Protein AF-A0A928RKL3-F1 (afdb_monomer)

Foldseek 3Di:
DKDFDPWFDDDDQAQQAWKKFKAWAFDADLVAAALSTQWIWASHDDPVQQKIFIWGHHNQRDTDTQAIWGWDGDTRMIDIGDDCVSVPHDPQTKMKMKIWGFQPCVSDLCSQQPGGDIVVGGSDIHIDGGDDD

Secondary structure (DSSP, 8-state):
-EEE-SSPPPP--STTTTEEEEEESSS--TTSTBTTB-EEEEEEEETTTTEEEEEEEPTTS-EEEEEEEEEEEETTEEEEE--GGGGT--TT--EEEEEEES-SSTTSTTHHHHSSEEES-TT--EEE-----

Radius of gyration: 14.07 Å; Cα contacts (8 Å, |Δi|>4): 294; chains: 1; bounding box: 36×36×34 Å

Sequence (133 aa):
MMIKCTEDIVTADDSAWMNIFIGLGEEPSMNKGWESYEYVINRSRDAVSGSAKIERLNSDFSGHECGSAKYIVSGSVMQIEFPKSSISLETNASFYFKVADGVLQPEEIMSYYESGMSMPIGRLSYLYQTYTG

Mean predicted aligned error: 3.47 Å

Solvent-accessible surface area (backbone atoms only — not comparable to full-atom values): 7257 Å² total; per-residue (Å²): 93,79,47,76,53,96,54,65,64,79,87,70,96,54,54,36,42,68,22,36,39,33,23,74,40,90,65,83,44,87,90,29,28,28,95,20,23,36,30,37,32,31,53,46,70,41,84,87,80,29,36,25,36,26,24,42,31,38,69,81,57,48,64,45,83,63,41,62,28,43,46,51,77,57,61,30,32,38,40,43,48,63,62,52,70,56,73,72,46,55,97,71,54,29,30,28,36,30,40,34,28,56,34,81,47,78,79,43,72,68,29,38,71,76,34,59,48,39,48,48,57,46,95,48,62,47,77,48,77,53,82,83,130

pLDDT: mean 93.63, std 6.34, range [53.03, 98.5]

Structure (mmCIF, N/CA/C/O backbone):
data_AF-A0A928RKL3-F1
#
_entry.id   AF-A0A928RKL3-F1
#
loop_
_atom_site.group_PDB
_atom_site.id
_atom_site.type_symbol
_atom_site.label_atom_id
_atom_site.label_alt_id
_atom_site.label_comp_id
_atom_site.label_asym_id
_atom_site.label_entity_id
_atom_site.label_seq_id
_atom_site.pdbx_PDB_ins_code
_atom_site.Cartn_x
_atom_site.Cartn_y
_atom_site.Cartn_z
_atom_site.occupancy
_atom_site.B_iso_or_equiv
_atom_site.auth_seq_id
_atom_site.auth_comp_id
_atom_site.auth_asym_id
_atom_site.auth_atom_id
_atom_site.pdbx_PDB_model_num
ATOM 1 N N . MET A 1 1 ? -9.765 -3.593 4.865 1.00 92.06 1 MET A N 1
ATOM 2 C CA . MET A 1 1 ? -10.130 -3.401 3.445 1.00 92.06 1 MET A CA 1
ATOM 3 C C . MET A 1 1 ? -10.177 -4.754 2.742 1.00 92.06 1 MET A C 1
ATOM 5 O O . MET A 1 1 ? -9.402 -5.627 3.110 1.00 92.06 1 MET A O 1
ATOM 9 N N . MET A 1 2 ? -11.079 -4.937 1.774 1.00 95.38 2 MET A N 1
ATOM 10 C CA . MET A 1 2 ? -11.185 -6.146 0.945 1.00 95.38 2 MET A CA 1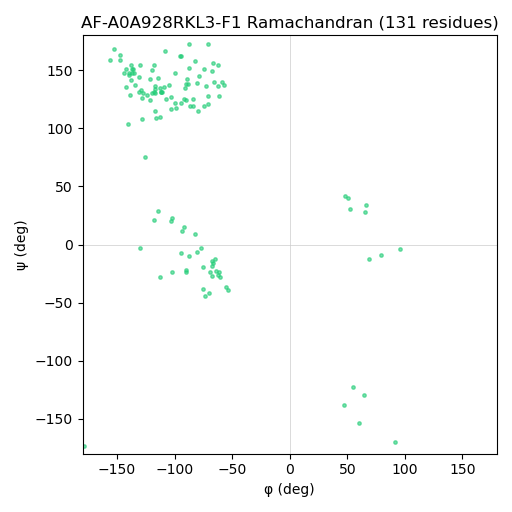
ATOM 11 C C . MET A 1 2 ? -10.982 -5.758 -0.522 1.00 95.38 2 MET A C 1
ATOM 13 O O . MET A 1 2 ? -11.623 -4.823 -0.996 1.00 95.38 2 MET A O 1
ATOM 17 N N . ILE A 1 3 ? -10.103 -6.470 -1.218 1.00 96.00 3 ILE A N 1
ATOM 18 C CA . ILE A 1 3 ? -9.803 -6.312 -2.642 1.00 96.00 3 ILE A CA 1
ATOM 19 C C . ILE A 1 3 ? -10.200 -7.623 -3.319 1.00 96.00 3 ILE A C 1
ATOM 21 O O . ILE A 1 3 ? -9.833 -8.695 -2.839 1.00 96.00 3 ILE A O 1
ATOM 25 N N . LYS A 1 4 ? -10.971 -7.546 -4.405 1.00 96.00 4 LYS A N 1
ATOM 26 C CA . LYS A 1 4 ? -11.411 -8.713 -5.172 1.00 96.00 4 LYS A CA 1
ATOM 27 C C . LYS A 1 4 ? -10.939 -8.590 -6.615 1.00 96.00 4 LYS A C 1
ATOM 29 O O . LYS A 1 4 ? -11.275 -7.616 -7.284 1.00 96.00 4 LYS A O 1
ATOM 34 N N . CYS A 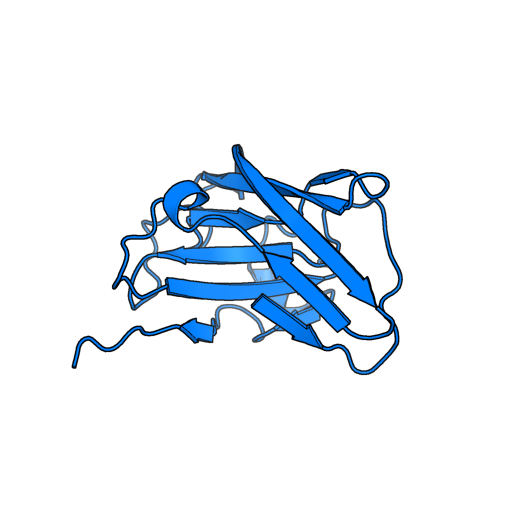1 5 ? -10.211 -9.597 -7.072 1.00 94.38 5 CYS A N 1
ATOM 35 C CA . CYS A 1 5 ? -9.784 -9.776 -8.449 1.00 94.38 5 CYS A CA 1
ATOM 36 C C . CYS A 1 5 ? -10.773 -10.678 -9.200 1.00 94.38 5 CYS A C 1
ATOM 38 O O . CYS A 1 5 ? -11.595 -11.382 -8.600 1.00 94.38 5 CYS A O 1
ATOM 40 N N . THR A 1 6 ? -10.722 -10.628 -10.529 1.00 94.38 6 THR A N 1
ATOM 41 C CA . THR A 1 6 ? -11.537 -11.496 -11.390 1.00 94.38 6 THR A CA 1
ATOM 42 C C . THR A 1 6 ? -11.064 -12.945 -11.308 1.00 94.38 6 THR A C 1
ATOM 44 O O . THR A 1 6 ? -11.886 -13.846 -11.182 1.00 94.38 6 THR A O 1
ATOM 47 N N . GLU A 1 7 ? -9.744 -13.128 -11.307 1.00 95.75 7 GLU A N 1
ATOM 48 C CA . GLU A 1 7 ? -9.053 -14.414 -11.209 1.00 95.75 7 GLU A CA 1
ATOM 49 C C . GLU A 1 7 ? -8.389 -14.576 -9.841 1.00 95.75 7 GLU A C 1
ATOM 51 O O . GLU A 1 7 ? -8.235 -13.606 -9.088 1.00 95.75 7 GLU A O 1
ATOM 56 N N . ASP A 1 8 ? -7.979 -15.806 -9.534 1.00 97.56 8 ASP A N 1
ATOM 57 C CA . ASP A 1 8 ? -7.212 -16.100 -8.328 1.00 97.56 8 ASP A CA 1
ATOM 58 C C . ASP A 1 8 ? -5.921 -15.278 -8.273 1.00 97.56 8 ASP A C 1
ATOM 60 O O . ASP A 1 8 ? -5.205 -15.109 -9.262 1.00 97.56 8 ASP A O 1
ATOM 64 N N . ILE A 1 9 ? -5.630 -14.753 -7.085 1.00 95.88 9 ILE A N 1
ATOM 65 C CA . ILE A 1 9 ? -4.464 -13.911 -6.864 1.00 95.88 9 ILE A CA 1
ATOM 66 C C . ILE A 1 9 ? -3.219 -14.797 -6.847 1.00 95.88 9 ILE A C 1
ATOM 68 O O . ILE A 1 9 ? -3.056 -15.659 -5.981 1.00 95.88 9 ILE A O 1
ATOM 72 N N . VAL A 1 10 ? -2.306 -14.532 -7.780 1.00 93.75 10 VAL A N 1
ATOM 73 C CA . VAL A 1 10 ? -0.969 -15.128 -7.793 1.00 93.75 10 VAL A CA 1
ATOM 74 C C . VAL A 1 10 ? -0.074 -14.299 -6.880 1.00 93.75 10 VAL A C 1
ATOM 76 O O . VAL A 1 10 ? 0.096 -13.101 -7.090 1.00 93.75 10 VAL A O 1
ATOM 79 N N . THR A 1 11 ? 0.472 -14.923 -5.838 1.00 90.69 11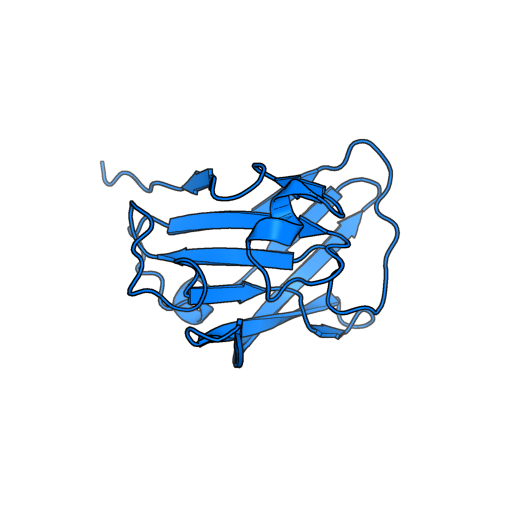 THR A N 1
ATOM 80 C CA . THR A 1 11 ? 1.387 -14.258 -4.905 1.00 90.69 11 THR A CA 1
ATOM 81 C C . THR A 1 11 ? 2.744 -14.023 -5.554 1.00 90.69 11 THR A C 1
ATOM 83 O O . THR A 1 11 ? 3.292 -14.948 -6.158 1.00 90.69 11 THR A O 1
ATOM 86 N N . ALA A 1 12 ? 3.312 -12.836 -5.360 1.00 89.38 12 ALA A N 1
A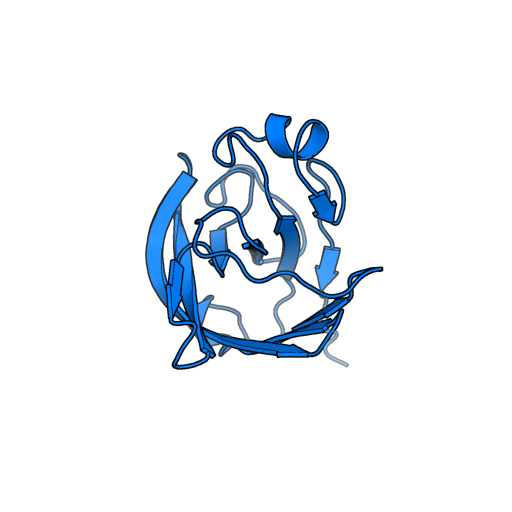TOM 87 C CA . ALA A 1 12 ? 4.655 -12.491 -5.809 1.00 89.38 12 ALA A CA 1
ATOM 88 C C . ALA A 1 12 ? 5.476 -11.860 -4.671 1.00 89.38 12 ALA A C 1
ATOM 90 O O . ALA A 1 12 ? 4.916 -11.312 -3.720 1.00 89.38 12 ALA A O 1
ATOM 91 N N . ASP A 1 13 ? 6.803 -11.979 -4.768 1.00 87.19 13 ASP A N 1
ATOM 92 C CA . ASP A 1 13 ? 7.777 -11.451 -3.793 1.00 87.19 13 ASP A CA 1
ATOM 93 C C . ASP A 1 13 ? 8.462 -10.162 -4.293 1.00 87.19 13 ASP A C 1
ATOM 95 O O . ASP A 1 13 ? 9.551 -9.796 -3.861 1.00 87.19 13 ASP A O 1
ATOM 99 N N . ASP A 1 14 ? 7.844 -9.476 -5.256 1.00 92.56 14 ASP A N 1
ATOM 100 C CA . ASP A 1 14 ? 8.292 -8.170 -5.733 1.00 92.56 14 ASP A CA 1
ATOM 101 C C . ASP A 1 14 ? 7.546 -7.020 -5.037 1.00 92.56 14 ASP A C 1
ATOM 103 O O . ASP A 1 14 ? 6.486 -7.189 -4.430 1.00 92.56 14 ASP A O 1
ATOM 107 N N . SER A 1 15 ? 8.118 -5.818 -5.123 1.00 95.06 15 SER A N 1
ATOM 108 C CA . SER A 1 15 ? 7.597 -4.625 -4.453 1.00 95.06 15 SER A CA 1
ATOM 109 C C . SER A 1 15 ? 6.431 -3.946 -5.176 1.00 95.06 15 SER A C 1
ATOM 111 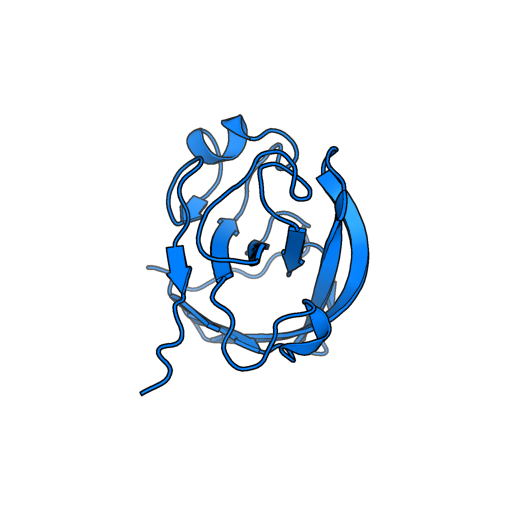O O . SER A 1 15 ? 5.868 -2.991 -4.635 1.00 95.06 15 SER A O 1
ATOM 113 N N . ALA A 1 16 ? 6.066 -4.392 -6.381 1.00 96.19 16 ALA A N 1
ATOM 114 C CA . ALA A 1 16 ? 4.953 -3.858 -7.161 1.00 96.19 16 ALA A CA 1
ATOM 115 C C . ALA A 1 16 ? 3.652 -4.650 -6.945 1.00 96.19 16 ALA A C 1
ATOM 117 O O . ALA A 1 16 ? 2.594 -4.215 -7.407 1.00 96.19 16 ALA A O 1
ATOM 118 N N . TRP A 1 17 ? 3.710 -5.777 -6.234 1.00 96.38 17 TRP A N 1
ATOM 119 C CA . TRP A 1 17 ? 2.564 -6.643 -5.989 1.00 96.38 17 TRP A CA 1
ATOM 120 C C . TRP A 1 17 ? 1.545 -6.029 -5.015 1.00 96.38 17 TRP A C 1
ATOM 122 O O . TRP A 1 17 ? 1.847 -5.769 -3.847 1.00 96.38 17 TRP A O 1
ATOM 132 N N . MET A 1 18 ? 0.303 -5.855 -5.475 1.00 96.44 18 MET A N 1
ATOM 133 C CA . MET A 1 18 ? -0.884 -5.499 -4.674 1.00 96.44 18 MET A CA 1
ATOM 134 C C . MET A 1 18 ? -0.699 -4.318 -3.692 1.00 96.44 18 MET A C 1
ATOM 136 O O . MET A 1 18 ? -1.169 -4.345 -2.550 1.00 96.44 18 MET A O 1
ATOM 140 N N . ASN A 1 19 ? -0.019 -3.260 -4.127 1.00 97.56 19 ASN A N 1
ATOM 141 C CA . ASN A 1 19 ? 0.201 -2.037 -3.360 1.00 97.56 19 ASN A CA 1
ATOM 142 C C . ASN A 1 19 ? -1.091 -1.271 -3.083 1.00 97.56 19 ASN A C 1
ATOM 144 O O . ASN A 1 19 ? -1.942 -1.115 -3.958 1.00 97.56 19 ASN A O 1
ATOM 148 N N . ILE A 1 20 ? -1.210 -0.731 -1.867 1.00 97.94 20 ILE A N 1
ATOM 149 C CA . ILE A 1 20 ? -2.299 0.178 -1.501 1.00 97.94 20 ILE A CA 1
ATOM 150 C C . ILE A 1 20 ? -1.714 1.532 -1.157 1.00 97.94 20 ILE A C 1
ATOM 152 O O . ILE A 1 20 ? -1.046 1.681 -0.136 1.00 97.94 20 ILE A O 1
ATOM 156 N N . PHE A 1 21 ? -2.037 2.526 -1.966 1.00 97.88 21 PHE A N 1
ATOM 157 C CA . PHE A 1 21 ? -1.704 3.915 -1.701 1.00 97.88 21 PHE A CA 1
ATOM 158 C C . PHE A 1 21 ? -2.837 4.576 -0.928 1.00 97.88 21 PHE A C 1
ATOM 160 O O . PHE A 1 21 ? -4.003 4.396 -1.280 1.00 97.88 21 PHE A O 1
ATOM 167 N N . ILE A 1 22 ? -2.505 5.326 0.124 1.00 97.56 22 ILE A N 1
ATOM 168 C CA . ILE A 1 22 ? -3.470 5.994 1.006 1.00 97.56 22 ILE A CA 1
ATOM 169 C C . ILE A 1 22 ? -3.069 7.459 1.187 1.00 97.56 22 ILE A C 1
ATOM 171 O O . ILE A 1 22 ? -1.920 7.768 1.505 1.00 97.56 22 ILE A O 1
ATOM 175 N N . GLY A 1 23 ? -4.027 8.363 1.006 1.00 96.50 23 GLY A N 1
ATOM 176 C CA . GLY A 1 23 ? -3.903 9.775 1.359 1.00 96.50 23 GLY A CA 1
ATOM 177 C C . GLY A 1 23 ? -4.992 10.174 2.350 1.00 96.50 23 GLY A C 1
ATOM 178 O O . GLY A 1 23 ? -6.120 9.680 2.278 1.00 96.50 23 GLY A O 1
ATOM 179 N N . LEU A 1 24 ? -4.657 11.038 3.308 1.00 94.31 24 LEU A N 1
ATOM 180 C CA . LEU A 1 24 ? -5.588 11.438 4.359 1.00 94.31 24 LEU A CA 1
ATOM 181 C C . LEU A 1 24 ? -6.444 12.633 3.924 1.00 94.31 24 LEU A C 1
ATOM 183 O O . LEU A 1 24 ? -6.012 13.497 3.149 1.00 94.31 24 LEU A O 1
ATOM 187 N N . GLY A 1 25 ? -7.652 12.721 4.479 1.00 91.69 2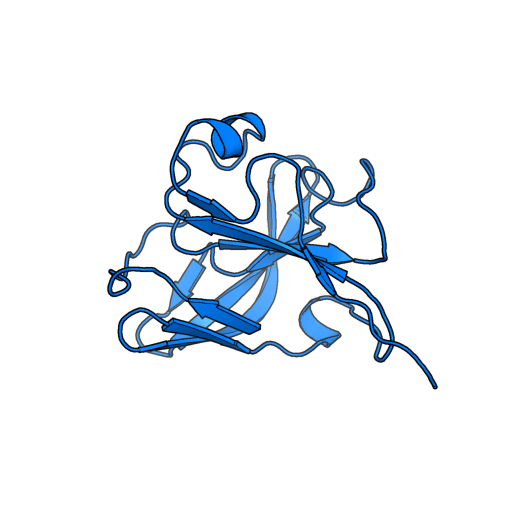5 GLY A N 1
ATOM 188 C CA . GLY A 1 25 ? -8.617 13.781 4.201 1.00 91.69 25 GLY A CA 1
ATOM 189 C C . GLY A 1 25 ? -9.582 13.442 3.065 1.00 91.69 25 GLY A C 1
ATOM 190 O O . GLY A 1 25 ? -9.676 12.303 2.612 1.00 91.69 25 GLY A O 1
ATOM 191 N N . GLU A 1 26 ? -10.332 14.451 2.631 1.00 89.25 26 GLU A N 1
ATOM 192 C CA . GLU A 1 26 ? -11.432 14.278 1.672 1.00 89.25 26 GLU A CA 1
ATOM 193 C C . GLU A 1 26 ? -10.999 14.418 0.211 1.00 89.25 26 GLU A C 1
ATOM 195 O O . GLU A 1 26 ? -11.649 13.866 -0.673 1.00 89.25 26 GLU A O 1
ATOM 200 N N . GLU A 1 27 ? -9.889 15.115 -0.045 1.00 87.25 27 GLU A N 1
ATOM 201 C CA . GLU A 1 27 ? -9.412 15.387 -1.400 1.00 87.25 27 GLU A CA 1
ATOM 202 C C . GLU A 1 27 ? -7.881 15.259 -1.556 1.00 87.25 27 GLU A C 1
ATOM 204 O O . GLU A 1 27 ? -7.114 15.556 -0.617 1.00 87.25 27 GLU A O 1
ATOM 209 N N . PRO A 1 28 ? -7.421 14.825 -2.749 1.00 87.88 28 PRO A N 1
ATOM 210 C CA . PRO A 1 28 ? -6.018 14.868 -3.139 1.00 87.88 28 PRO A CA 1
ATOM 211 C C . PRO A 1 28 ? -5.442 16.285 -3.114 1.00 87.88 28 PRO A C 1
ATOM 213 O O . PRO A 1 28 ? -6.081 17.243 -3.537 1.00 87.88 28 PRO A O 1
ATOM 216 N N . SER A 1 29 ? -4.205 16.419 -2.639 1.00 87.56 29 SER A N 1
ATOM 217 C CA . SER A 1 29 ? -3.481 17.690 -2.612 1.00 87.56 29 SER A CA 1
ATOM 218 C C . SER A 1 29 ? -2.013 17.453 -2.931 1.00 87.56 29 SER A C 1
ATOM 220 O O . SER A 1 29 ? -1.393 16.556 -2.364 1.00 87.56 29 SER A O 1
ATOM 222 N N . MET A 1 30 ? -1.439 18.297 -3.791 1.00 80.00 30 MET A N 1
ATOM 223 C CA . MET A 1 30 ? -0.060 18.144 -4.275 1.00 80.00 30 MET A CA 1
ATOM 224 C C . MET A 1 30 ? 1.014 18.288 -3.187 1.00 80.00 30 MET A C 1
ATOM 226 O O . MET A 1 30 ? 2.160 17.925 -3.418 1.00 80.00 30 MET A O 1
ATOM 230 N N . ASN A 1 31 ? 0.657 18.778 -1.998 1.00 83.62 31 ASN A N 1
ATOM 231 C CA . ASN A 1 31 ? 1.591 18.947 -0.882 1.00 83.62 31 ASN A 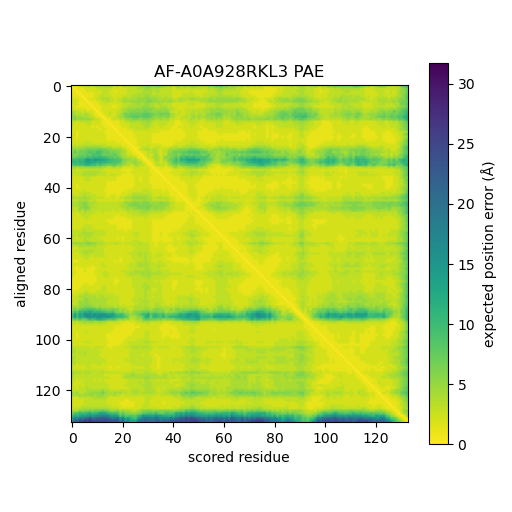CA 1
ATOM 232 C C . ASN A 1 31 ? 1.605 17.736 0.073 1.00 83.62 31 ASN A C 1
ATOM 234 O O . ASN A 1 31 ? 2.122 17.839 1.186 1.00 83.62 31 ASN A O 1
ATOM 238 N N . LYS A 1 32 ? 0.996 16.610 -0.321 1.00 89.06 32 LYS A N 1
ATOM 239 C CA . LYS A 1 32 ? 0.864 15.399 0.498 1.00 89.06 32 LYS A CA 1
ATOM 240 C C . LYS A 1 32 ? 1.679 14.250 -0.095 1.00 89.06 32 LYS A C 1
ATOM 242 O O . LYS A 1 32 ? 1.291 13.701 -1.120 1.00 89.06 32 LYS A O 1
ATOM 247 N N . GLY A 1 33 ? 2.771 13.877 0.578 1.00 95.00 33 GLY A N 1
ATOM 248 C CA . GLY A 1 33 ? 3.601 12.721 0.216 1.00 95.00 33 GLY A CA 1
ATOM 249 C C . GLY A 1 33 ? 3.934 12.664 -1.278 1.00 95.00 33 GLY A C 1
ATOM 250 O O . GLY A 1 33 ? 4.221 13.700 -1.878 1.00 95.00 33 GLY A O 1
ATOM 251 N N . TRP A 1 34 ? 3.878 11.471 -1.869 1.00 96.69 34 TRP A N 1
ATOM 252 C CA . TRP A 1 34 ? 4.095 11.253 -3.301 1.00 96.69 34 TRP A CA 1
ATOM 253 C C . TRP A 1 34 ? 2.761 11.253 -4.050 1.00 96.69 34 TRP A C 1
ATOM 255 O O . TRP A 1 34 ? 1.879 10.449 -3.755 1.00 96.69 34 TRP A O 1
ATOM 265 N N . GLU A 1 35 ? 2.602 12.152 -5.025 1.00 95.69 35 GLU A N 1
ATOM 266 C CA . GLU A 1 35 ? 1.405 12.242 -5.882 1.00 95.69 35 GLU A CA 1
ATOM 267 C C . GLU A 1 35 ? 0.075 12.285 -5.109 1.00 95.69 35 GLU A C 1
ATOM 269 O O . GLU A 1 35 ? -0.942 11.731 -5.524 1.00 95.69 35 GLU A O 1
ATOM 274 N N . SER A 1 36 ? 0.069 13.023 -3.996 1.00 95.88 36 SER A N 1
ATOM 275 C CA . SER A 1 36 ? -1.020 13.140 -3.011 1.00 95.88 36 SER A CA 1
ATOM 276 C C . SER A 1 36 ? -1.130 11.979 -2.012 1.00 95.88 36 SER A C 1
ATOM 278 O O . SER A 1 36 ? -1.855 12.096 -1.031 1.00 95.88 36 SER A O 1
ATOM 280 N N . TYR A 1 37 ? -0.401 10.879 -2.176 1.00 97.19 37 TYR A N 1
ATOM 281 C CA . TYR A 1 37 ? -0.436 9.752 -1.246 1.00 97.19 37 TYR A CA 1
ATOM 282 C C . TYR A 1 37 ? 0.630 9.878 -0.162 1.00 97.19 37 TYR A C 1
ATOM 284 O O . TYR A 1 37 ? 1.825 9.985 -0.425 1.00 97.19 37 TYR A O 1
ATOM 292 N N . GLU A 1 38 ? 0.188 9.814 1.089 1.00 97.75 38 GLU A N 1
ATOM 293 C CA . GLU A 1 38 ? 1.055 9.928 2.262 1.00 97.75 38 GLU A CA 1
ATOM 294 C C . GLU A 1 38 ? 1.588 8.580 2.729 1.00 97.75 38 GLU A C 1
ATOM 296 O O . GLU A 1 38 ? 2.604 8.530 3.421 1.00 97.75 38 GLU A O 1
ATOM 301 N N . TYR A 1 39 ? 0.906 7.494 2.372 1.00 98.25 39 TYR A N 1
ATOM 302 C CA . TYR A 1 39 ? 1.279 6.151 2.771 1.00 98.25 39 TYR A CA 1
ATOM 303 C C . TYR A 1 39 ? 1.174 5.182 1.609 1.00 98.25 39 TYR A C 1
ATOM 305 O O . TYR A 1 39 ? 0.303 5.304 0.744 1.00 98.25 39 TYR A O 1
ATOM 313 N N . VAL A 1 40 ? 2.015 4.160 1.664 1.00 98.31 40 VAL A N 1
ATOM 314 C CA . VAL A 1 40 ? 1.854 2.948 0.878 1.00 98.31 40 VAL A CA 1
ATOM 315 C C . VAL A 1 40 ? 1.948 1.747 1.798 1.00 98.31 40 VAL A C 1
ATOM 317 O O . VAL A 1 40 ? 2.825 1.643 2.655 1.00 98.31 40 VAL A O 1
ATOM 320 N N . ILE A 1 41 ? 1.006 0.838 1.625 1.00 98.12 41 ILE A N 1
ATOM 321 C CA . ILE A 1 41 ? 1.059 -0.494 2.196 1.00 98.12 41 ILE A CA 1
ATOM 322 C C . ILE A 1 41 ? 1.535 -1.404 1.080 1.00 98.12 41 ILE A C 1
ATOM 324 O O . ILE A 1 41 ? 1.154 -1.225 -0.077 1.00 98.12 41 ILE A O 1
ATOM 328 N N . ASN A 1 42 ? 2.264 -2.439 1.469 1.00 97.38 42 ASN A N 1
ATOM 329 C CA . ASN A 1 42 ? 2.454 -3.648 0.684 1.00 97.38 42 ASN A CA 1
ATOM 330 C C . ASN A 1 42 ? 3.730 -3.723 -0.188 1.00 97.38 42 ASN A C 1
ATOM 332 O O . ASN A 1 42 ? 4.028 -4.806 -0.684 1.00 97.38 42 ASN A O 1
ATOM 336 N N . ARG A 1 43 ? 4.569 -2.679 -0.257 1.00 96.56 43 ARG A N 1
ATOM 337 C CA . ARG A 1 43 ? 5.849 -2.747 -1.005 1.00 96.56 43 ARG A CA 1
ATOM 338 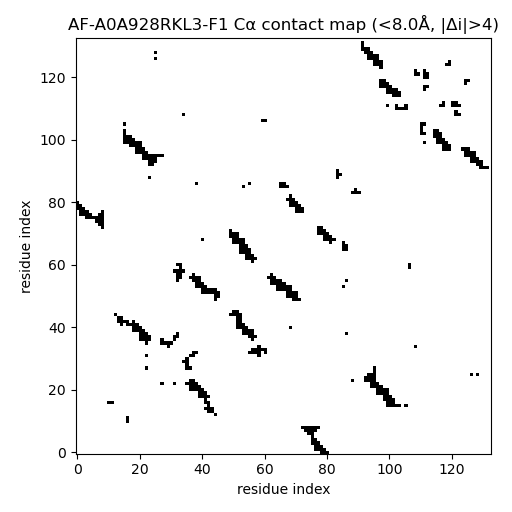C C . ARG A 1 43 ? 6.856 -3.754 -0.439 1.00 96.56 43 ARG A C 1
ATOM 340 O O . ARG A 1 43 ? 7.748 -4.208 -1.145 1.00 96.56 43 ARG A O 1
ATOM 347 N N . SER A 1 44 ? 6.721 -4.087 0.843 1.00 95.44 44 SER A N 1
ATOM 348 C CA . SER A 1 44 ? 7.489 -5.122 1.539 1.00 95.44 44 SER A CA 1
ATOM 349 C C . SER A 1 44 ? 6.564 -5.954 2.432 1.00 95.44 44 SER A C 1
ATOM 351 O O . SER A 1 44 ? 5.550 -5.453 2.938 1.00 95.44 44 SER A O 1
ATOM 353 N N . ARG A 1 45 ? 6.886 -7.241 2.587 1.00 94.81 45 ARG A N 1
ATOM 354 C CA . ARG A 1 45 ? 6.065 -8.255 3.260 1.00 94.81 45 ARG A CA 1
ATOM 355 C C . ARG A 1 45 ? 6.863 -9.423 3.778 1.00 94.81 45 ARG A C 1
ATOM 357 O O . ARG A 1 45 ? 7.921 -9.754 3.266 1.00 94.81 45 ARG A O 1
ATOM 364 N N . ASP A 1 46 ? 6.243 -10.091 4.732 1.00 94.19 46 ASP A N 1
ATOM 365 C CA . ASP A 1 46 ? 6.543 -11.452 5.116 1.00 94.19 46 ASP A CA 1
ATOM 366 C C . ASP A 1 46 ? 5.311 -12.320 4.814 1.00 94.19 46 ASP A C 1
ATOM 368 O O . ASP A 1 46 ? 4.264 -12.212 5.461 1.00 94.19 46 ASP A O 1
ATOM 372 N N . ALA A 1 47 ? 5.430 -13.162 3.785 1.00 89.44 47 ALA A N 1
ATOM 373 C CA . ALA A 1 47 ? 4.380 -14.091 3.377 1.00 89.44 47 ALA A CA 1
ATOM 374 C C . ALA A 1 47 ? 4.153 -15.230 4.379 1.00 89.44 47 ALA A C 1
ATOM 376 O O . ALA A 1 47 ? 3.054 -15.775 4.432 1.00 89.44 47 ALA A O 1
ATOM 377 N N . VAL A 1 48 ? 5.150 -15.567 5.203 1.00 89.56 48 VAL A N 1
ATOM 378 C CA . VAL A 1 48 ? 5.031 -16.627 6.211 1.00 89.56 48 VAL A CA 1
ATOM 379 C C . VAL A 1 48 ? 4.158 -16.156 7.368 1.00 89.56 48 VAL A C 1
ATOM 381 O O . VAL A 1 48 ? 3.285 -16.893 7.825 1.00 89.56 48 VAL A O 1
ATOM 384 N N . SER A 1 49 ? 4.367 -14.923 7.833 1.00 93.44 49 SER A N 1
ATOM 385 C CA . SER A 1 49 ? 3.566 -14.344 8.919 1.00 93.44 49 SER A CA 1
ATOM 386 C C . SER A 1 49 ? 2.284 -13.644 8.454 1.00 93.44 49 SER A C 1
ATOM 388 O O . SER A 1 49 ? 1.453 -13.296 9.294 1.00 93.44 49 SER A O 1
ATOM 390 N N . GLY A 1 50 ? 2.102 -13.432 7.144 1.00 94.44 50 GLY A N 1
ATOM 391 C CA . GLY A 1 50 ? 0.969 -12.671 6.603 1.00 94.44 50 GLY A CA 1
ATOM 392 C C . GLY A 1 50 ? 1.027 -11.191 6.993 1.00 94.44 50 GLY A C 1
ATOM 393 O O . GLY A 1 50 ? -0.003 -10.568 7.256 1.00 94.44 50 GLY A O 1
ATOM 394 N N . SER A 1 51 ? 2.236 -10.635 7.091 1.00 96.62 51 SER A N 1
ATOM 395 C CA . SER A 1 51 ? 2.484 -9.258 7.523 1.00 96.62 51 SER A CA 1
ATOM 396 C C . SER A 1 51 ? 2.992 -8.411 6.360 1.00 96.62 51 SER A C 1
ATOM 398 O O . SER A 1 51 ? 3.911 -8.804 5.647 1.00 96.62 51 SER A O 1
ATOM 400 N N . ALA A 1 52 ? 2.402 -7.240 6.160 1.00 97.44 52 ALA A N 1
ATOM 401 C CA . ALA A 1 52 ? 2.808 -6.249 5.172 1.00 97.44 52 ALA A CA 1
ATOM 402 C C . ALA A 1 52 ? 3.299 -4.985 5.880 1.00 97.44 52 ALA A C 1
ATOM 404 O O . ALA A 1 52 ? 2.751 -4.575 6.905 1.00 97.44 52 ALA A O 1
ATOM 405 N N . LYS A 1 53 ? 4.322 -4.337 5.329 1.00 97.75 53 LYS A N 1
ATOM 406 C CA . LYS A 1 53 ? 4.820 -3.064 5.855 1.00 97.75 53 LYS A CA 1
ATOM 407 C C . LYS A 1 53 ? 3.926 -1.905 5.422 1.00 97.75 53 LYS A C 1
ATOM 409 O O . LYS A 1 53 ? 3.377 -1.913 4.317 1.00 97.75 53 LYS A O 1
ATOM 414 N N . ILE A 1 54 ? 3.794 -0.926 6.314 1.00 98.50 54 ILE A N 1
ATOM 415 C CA . ILE A 1 54 ? 3.210 0.386 6.038 1.00 98.50 54 ILE A CA 1
ATOM 416 C C . ILE A 1 54 ? 4.362 1.380 6.031 1.00 98.50 54 ILE A C 1
ATOM 418 O O . ILE A 1 54 ? 5.112 1.475 7.005 1.00 98.50 54 ILE A O 1
ATOM 422 N N . GLU A 1 55 ? 4.489 2.119 4.940 1.00 98.50 55 GLU A N 1
ATOM 423 C CA . GLU A 1 55 ? 5.518 3.129 4.766 1.00 98.50 55 GLU A CA 1
ATOM 424 C C . GLU A 1 55 ? 4.884 4.506 4.605 1.00 98.50 55 GLU A C 1
ATOM 426 O O . GLU A 1 55 ? 3.912 4.664 3.864 1.00 98.50 55 GLU A O 1
ATOM 431 N N . ARG A 1 56 ? 5.451 5.509 5.277 1.00 98.06 56 ARG A N 1
ATOM 432 C CA . ARG A 1 56 ? 5.130 6.921 5.049 1.00 98.06 56 ARG A CA 1
ATOM 433 C C . ARG A 1 56 ? 5.966 7.410 3.865 1.00 98.06 56 ARG A C 1
ATOM 435 O O . ARG A 1 56 ? 7.188 7.267 3.887 1.00 98.06 56 ARG A O 1
ATOM 442 N N . LEU A 1 57 ? 5.306 7.968 2.855 1.00 98.06 57 LEU A N 1
ATOM 443 C CA . LEU A 1 57 ? 5.909 8.433 1.608 1.00 98.06 57 LEU A CA 1
ATOM 444 C C . LEU A 1 57 ? 6.393 9.884 1.707 1.00 98.06 57 LEU A C 1
ATOM 446 O O . LEU A 1 57 ? 5.695 10.760 2.224 1.00 98.06 57 LEU A O 1
ATOM 450 N N . ASN A 1 58 ? 7.573 10.130 1.147 1.00 97.00 58 ASN A N 1
ATOM 451 C CA . ASN A 1 58 ? 8.080 11.448 0.782 1.00 97.00 58 ASN A CA 1
ATOM 452 C C . ASN A 1 58 ? 7.608 11.815 -0.634 1.00 97.00 58 ASN A C 1
ATOM 454 O O . ASN A 1 58 ? 7.059 10.980 -1.343 1.00 97.00 58 ASN A O 1
ATOM 458 N N . SER A 1 59 ? 7.844 13.051 -1.079 1.00 95.88 59 SER A N 1
ATOM 459 C CA . SER A 1 59 ? 7.416 13.519 -2.408 1.00 95.88 59 SER A CA 1
ATOM 460 C C . SER A 1 59 ? 8.106 12.849 -3.596 1.00 95.88 59 SER A C 1
ATOM 462 O O . SER A 1 59 ? 7.619 12.956 -4.714 1.00 95.88 59 SER A O 1
ATOM 464 N N . ASP A 1 60 ? 9.225 12.169 -3.370 1.00 95.88 60 ASP A N 1
ATOM 465 C CA . ASP A 1 60 ? 10.065 11.522 -4.383 1.00 95.88 60 ASP A CA 1
ATOM 466 C C . ASP A 1 60 ? 9.864 9.997 -4.440 1.00 95.88 60 ASP A C 1
ATOM 468 O O . ASP A 1 60 ? 10.761 9.274 -4.863 1.00 95.88 60 ASP A O 1
ATOM 472 N N . PHE A 1 61 ? 8.712 9.502 -3.969 1.00 96.94 61 PHE A N 1
ATOM 473 C CA . PHE A 1 61 ? 8.357 8.078 -3.856 1.00 96.94 61 PHE A CA 1
ATOM 474 C C . PHE A 1 61 ? 9.153 7.284 -2.809 1.00 96.94 61 PHE A C 1
ATOM 476 O O . PHE A 1 61 ? 8.745 6.179 -2.429 1.00 96.94 61 PHE A O 1
ATOM 483 N N . SER A 1 62 ? 10.248 7.835 -2.277 1.00 97.44 62 SER A N 1
ATOM 484 C CA . SER A 1 62 ? 10.934 7.220 -1.147 1.00 97.44 62 SER A CA 1
ATOM 485 C C . SER A 1 62 ? 10.006 7.166 0.067 1.00 97.44 62 SER A C 1
ATOM 487 O O . SER A 1 62 ? 9.071 7.957 0.211 1.00 97.44 62 SER A O 1
ATOM 489 N N . GLY A 1 63 ? 10.247 6.215 0.960 1.00 96.75 63 GLY A N 1
ATOM 490 C CA . GLY A 1 63 ? 9.454 6.082 2.168 1.00 96.75 63 GLY A CA 1
ATOM 491 C C . GLY A 1 63 ? 10.239 5.450 3.298 1.00 96.75 63 GLY A C 1
ATOM 492 O O . GLY A 1 63 ? 11.345 4.945 3.113 1.00 96.75 63 GLY A O 1
ATOM 493 N N . HIS A 1 64 ? 9.660 5.517 4.489 1.00 96.88 64 HIS A N 1
ATOM 494 C CA . HIS A 1 64 ? 10.185 4.844 5.667 1.00 96.88 64 HIS A CA 1
ATOM 495 C C . HIS A 1 64 ? 9.076 4.063 6.359 1.00 96.88 64 HIS A C 1
ATOM 497 O O . HIS A 1 64 ? 7.924 4.501 6.399 1.00 96.88 64 HIS A O 1
ATOM 503 N N . GLU A 1 65 ? 9.431 2.907 6.915 1.00 97.50 65 GLU A N 1
ATOM 504 C CA . GLU A 1 65 ? 8.500 2.073 7.669 1.00 97.50 65 GLU A CA 1
ATOM 505 C C . GLU A 1 65 ? 7.971 2.833 8.893 1.00 97.50 65 GLU A C 1
ATOM 507 O O . GLU A 1 65 ? 8.738 3.362 9.699 1.00 97.50 65 GLU A O 1
ATOM 512 N N . CYS A 1 66 ? 6.649 2.871 9.035 1.00 96.94 66 CYS A N 1
ATOM 513 C CA . CYS A 1 66 ? 5.958 3.512 10.154 1.00 96.94 66 CYS A CA 1
ATOM 514 C C . CYS A 1 66 ? 4.906 2.601 10.807 1.00 96.94 66 CYS A C 1
ATOM 516 O O . CYS A 1 66 ? 4.297 2.971 11.812 1.00 96.94 66 CYS A O 1
ATOM 518 N N . GLY A 1 67 ? 4.700 1.393 10.275 1.00 96.50 67 GLY A N 1
ATOM 519 C CA . GLY A 1 67 ? 3.760 0.433 10.832 1.00 96.50 67 GLY A CA 1
ATOM 520 C C . GLY A 1 67 ? 3.713 -0.889 10.077 1.00 96.50 67 GLY A C 1
ATOM 521 O O . GLY A 1 67 ? 4.487 -1.150 9.156 1.00 96.50 67 GLY A O 1
ATOM 522 N N . SER A 1 68 ? 2.762 -1.731 10.474 1.00 97.12 68 SER A N 1
ATOM 523 C CA . SER A 1 68 ? 2.483 -3.004 9.814 1.00 97.12 68 SER A CA 1
ATOM 524 C C . SER A 1 68 ? 0.983 -3.227 9.664 1.00 97.12 68 SER A C 1
ATOM 526 O O . SER A 1 68 ? 0.176 -2.740 10.459 1.00 97.12 68 SER A O 1
ATOM 528 N N . ALA A 1 69 ? 0.631 -3.966 8.622 1.00 97.94 69 ALA A N 1
ATOM 529 C CA . ALA A 1 69 ? -0.701 -4.448 8.326 1.00 97.94 69 ALA A CA 1
ATOM 530 C C . ALA A 1 69 ? -0.675 -5.978 8.289 1.00 97.94 69 ALA A C 1
ATOM 532 O O . ALA A 1 69 ? 0.326 -6.581 7.909 1.00 97.94 69 ALA A O 1
ATOM 533 N N . LYS A 1 70 ? -1.786 -6.615 8.638 1.00 98.12 70 LYS A N 1
ATOM 534 C CA . LYS A 1 70 ? -2.000 -8.033 8.350 1.00 98.12 70 LYS A CA 1
ATOM 535 C C . LYS A 1 70 ? -2.654 -8.158 6.989 1.00 98.12 70 LYS A C 1
ATOM 537 O O . LYS A 1 70 ? -3.529 -7.357 6.655 1.00 98.12 70 LYS A O 1
ATOM 542 N N . TYR A 1 71 ? -2.269 -9.174 6.233 1.00 96.75 71 TYR A N 1
ATOM 543 C CA . TYR A 1 71 ? -2.942 -9.513 4.994 1.00 96.75 71 TYR A CA 1
ATOM 544 C C . TYR A 1 71 ? -3.178 -11.013 4.871 1.00 96.75 71 TYR A C 1
ATOM 546 O O . TYR A 1 71 ? -2.400 -11.830 5.357 1.00 96.75 71 TYR A O 1
ATOM 554 N N . ILE A 1 72 ? -4.278 -11.365 4.213 1.00 96.62 72 ILE A N 1
ATOM 555 C CA . ILE A 1 72 ? -4.637 -12.743 3.884 1.00 96.62 72 ILE A CA 1
ATOM 556 C C . ILE A 1 72 ? -5.088 -12.765 2.428 1.00 96.62 72 ILE A C 1
ATOM 558 O O . ILE A 1 72 ? -5.842 -11.887 2.000 1.00 96.62 72 ILE A O 1
ATOM 562 N N . VAL A 1 73 ? -4.642 -13.775 1.685 1.00 96.50 73 VAL A N 1
ATOM 563 C CA . VAL A 1 73 ? -5.109 -14.075 0.328 1.00 96.50 73 VAL A CA 1
ATOM 564 C C . VAL A 1 73 ? -5.885 -15.385 0.354 1.00 96.50 73 VAL A C 1
ATOM 566 O O . VAL A 1 73 ? -5.429 -16.372 0.929 1.00 96.50 73 VAL A O 1
ATOM 569 N N . SER A 1 74 ? -7.066 -15.386 -0.254 1.00 96.81 74 SER A N 1
ATOM 570 C CA . SER A 1 74 ? -7.910 -16.567 -0.419 1.00 96.81 74 SER A CA 1
ATOM 571 C C . SER A 1 74 ? -8.552 -16.532 -1.804 1.00 96.81 74 SER A C 1
ATOM 573 O O . SER A 1 74 ? -9.468 -15.740 -2.048 1.00 96.81 74 SER A O 1
ATOM 575 N N . GLY A 1 75 ? -8.032 -17.352 -2.723 1.00 97.25 75 GLY A N 1
ATOM 576 C CA . GLY A 1 75 ? -8.422 -17.337 -4.135 1.00 97.25 75 GLY A CA 1
ATOM 577 C C . GLY A 1 75 ? -8.259 -15.943 -4.741 1.00 97.25 75 GLY A C 1
ATOM 578 O O . GLY A 1 75 ? -7.190 -15.339 -4.660 1.00 97.25 75 GLY A O 1
ATOM 579 N N . SER A 1 76 ? -9.341 -15.393 -5.287 1.00 97.19 76 SER A N 1
ATOM 580 C CA . SER A 1 76 ? -9.363 -14.061 -5.899 1.00 97.19 76 SER A CA 1
ATOM 581 C C . SER A 1 76 ? -9.526 -12.887 -4.924 1.00 97.19 76 SER A C 1
ATOM 583 O O . SER A 1 76 ? -9.746 -11.751 -5.347 1.00 97.19 76 SER A O 1
ATOM 585 N N . VAL A 1 77 ? -9.458 -13.122 -3.610 1.00 97.81 77 VAL A N 1
ATOM 586 C CA . VAL A 1 77 ? -9.693 -12.093 -2.588 1.00 97.81 77 VAL A CA 1
ATOM 587 C C . VAL A 1 77 ? -8.451 -11.860 -1.738 1.00 97.81 77 VAL A C 1
ATOM 589 O O . VAL A 1 77 ? -7.893 -12.793 -1.166 1.00 97.81 77 VAL A O 1
ATOM 592 N N . MET A 1 78 ? -8.094 -10.587 -1.566 1.00 96.88 78 MET A N 1
ATOM 593 C CA . MET A 1 78 ? -7.141 -10.127 -0.561 1.00 96.88 78 MET A CA 1
ATOM 594 C C . MET A 1 78 ? -7.863 -9.305 0.506 1.00 96.88 78 MET A C 1
ATOM 596 O O . MET A 1 78 ? -8.619 -8.380 0.202 1.00 96.88 78 MET A O 1
ATOM 600 N N . GLN A 1 79 ? -7.617 -9.615 1.774 1.00 97.62 79 GLN A N 1
ATOM 601 C CA . GLN A 1 79 ? -8.065 -8.805 2.902 1.00 97.62 79 GLN A CA 1
ATOM 602 C C . GLN A 1 79 ? -6.859 -8.199 3.599 1.00 97.62 79 GLN A C 1
ATOM 604 O O . GLN A 1 79 ? -5.875 -8.890 3.840 1.00 97.62 79 GLN A O 1
ATOM 609 N N . ILE A 1 80 ? -6.952 -6.910 3.919 1.00 96.94 80 ILE A N 1
ATOM 610 C CA . ILE A 1 80 ? -5.903 -6.155 4.599 1.00 96.94 80 ILE A CA 1
ATOM 611 C C . ILE A 1 80 ? -6.484 -5.465 5.828 1.00 96.94 80 ILE A C 1
ATOM 613 O O . ILE A 1 80 ? -7.504 -4.774 5.747 1.00 96.94 80 ILE A O 1
ATOM 617 N N . GLU A 1 81 ? -5.819 -5.637 6.960 1.00 96.81 81 GLU A N 1
ATOM 618 C CA . GLU A 1 81 ? -6.178 -5.067 8.254 1.00 96.81 81 GLU A CA 1
ATOM 619 C C . GLU A 1 81 ? -4.998 -4.266 8.802 1.00 96.81 81 GLU A C 1
ATOM 621 O O . GLU A 1 81 ? -3.881 -4.772 8.885 1.00 96.81 81 GLU A O 1
ATOM 626 N N . PHE A 1 82 ? -5.238 -3.020 9.202 1.00 95.12 82 PHE A N 1
ATOM 627 C CA . PHE A 1 82 ? -4.240 -2.189 9.868 1.00 95.12 82 PHE A CA 1
ATOM 628 C C . PHE A 1 82 ? -4.897 -1.300 10.931 1.00 95.12 82 PHE A C 1
ATOM 630 O O . PHE A 1 82 ? -6.045 -0.873 10.750 1.00 95.12 82 PHE A O 1
ATOM 637 N N . PRO A 1 83 ? -4.195 -0.987 12.034 1.00 93.38 83 PRO A N 1
ATOM 638 C CA . PRO A 1 83 ? -4.660 0.003 12.996 1.00 93.38 83 PRO A CA 1
ATOM 639 C C . PRO A 1 83 ? -4.766 1.386 12.345 1.00 93.38 83 PRO A C 1
ATOM 641 O O . PRO A 1 83 ? -3.841 1.825 11.664 1.00 93.38 83 PRO A O 1
ATOM 644 N N . LYS A 1 84 ? -5.851 2.125 12.612 1.00 91.12 84 LYS A N 1
ATOM 645 C CA . LYS A 1 84 ? -6.005 3.514 12.129 1.00 91.12 84 LYS A CA 1
ATOM 646 C C . LYS A 1 84 ? -4.830 4.411 12.548 1.00 91.12 84 LYS A C 1
ATOM 648 O O . LYS A 1 84 ? -4.368 5.239 11.768 1.00 91.12 84 LYS A O 1
ATOM 653 N N . SER A 1 85 ? -4.297 4.194 13.751 1.00 91.69 85 SER A N 1
ATOM 654 C CA . SER A 1 85 ? -3.142 4.928 14.276 1.00 91.69 85 SER A CA 1
ATOM 655 C C . SER A 1 85 ? -1.862 4.730 13.459 1.00 91.69 85 SER A C 1
ATOM 657 O O . SER A 1 85 ? -1.029 5.631 13.441 1.00 91.69 85 SER A O 1
ATOM 659 N N . SER A 1 86 ?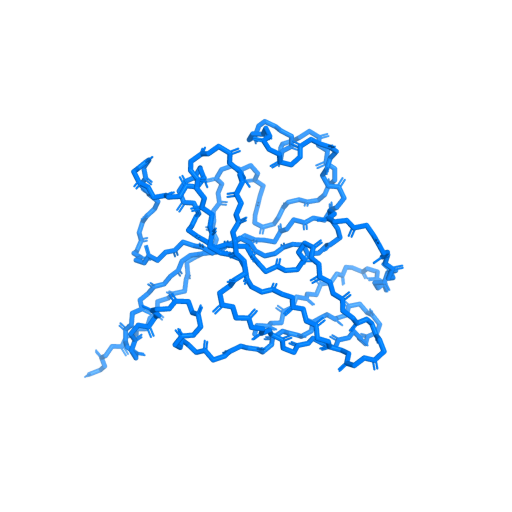 -1.707 3.610 12.742 1.00 92.69 86 SER A N 1
ATOM 660 C CA . SER A 1 86 ? -0.532 3.351 11.894 1.00 92.69 86 SER A CA 1
ATOM 661 C C . SER A 1 86 ? -0.443 4.277 10.681 1.00 92.69 86 SER A C 1
ATOM 663 O O . SER A 1 86 ? 0.631 4.425 10.109 1.00 92.69 86 SER A O 1
ATOM 665 N N . ILE A 1 87 ? -1.552 4.918 10.309 1.00 92.38 87 ILE A N 1
ATOM 666 C CA . ILE A 1 87 ? -1.601 5.937 9.256 1.00 92.38 87 ILE A CA 1
ATOM 667 C C . ILE A 1 87 ? -2.053 7.298 9.798 1.00 92.38 87 ILE A C 1
ATOM 669 O O . ILE A 1 87 ? -2.564 8.117 9.045 1.00 92.38 87 ILE A O 1
ATOM 673 N N . SER A 1 88 ? -1.916 7.529 11.109 1.00 91.12 88 SER A N 1
ATOM 674 C CA . SER A 1 88 ? -2.334 8.780 11.762 1.00 91.12 88 SER A CA 1
ATOM 675 C C . SER A 1 88 ? -3.789 9.177 11.459 1.00 91.12 88 SER A C 1
ATOM 677 O O . SER A 1 88 ? -4.119 10.359 11.408 1.00 91.12 88 SER A O 1
ATOM 679 N N . LEU A 1 89 ? -4.664 8.190 11.231 1.00 88.25 89 LEU A N 1
ATOM 680 C CA . LEU A 1 89 ? -6.059 8.431 10.890 1.00 88.25 89 LEU A CA 1
ATOM 681 C C . LEU A 1 89 ? -6.891 8.591 12.164 1.00 88.25 89 LEU A C 1
ATOM 683 O O . LEU A 1 89 ? -7.019 7.658 12.962 1.00 88.25 89 LEU A O 1
ATOM 687 N N . GLU A 1 90 ? -7.498 9.763 12.316 1.00 85.12 90 GLU A N 1
ATOM 688 C CA . GLU A 1 90 ? -8.436 10.051 13.400 1.00 85.12 90 GLU A CA 1
ATOM 689 C C . GLU A 1 90 ? -9.723 9.215 13.281 1.00 85.12 90 GLU A C 1
ATOM 691 O O . GLU A 1 90 ? -10.115 8.762 12.203 1.00 85.12 90 GLU A O 1
ATOM 696 N N . THR A 1 91 ? -10.421 9.007 14.401 1.00 76.31 91 THR A N 1
ATOM 697 C CA . THR A 1 91 ? -11.566 8.077 14.485 1.00 76.31 91 THR A CA 1
ATOM 698 C C . THR A 1 91 ? -12.657 8.343 13.439 1.00 76.31 91 THR A C 1
ATOM 700 O O . THR A 1 91 ? -13.168 7.377 12.863 1.00 76.31 91 THR A O 1
ATOM 703 N N . ASN A 1 92 ? -12.944 9.619 13.156 1.00 78.31 92 ASN A N 1
ATOM 704 C CA . ASN A 1 92 ? -13.969 10.087 12.214 1.00 78.31 92 ASN A CA 1
ATOM 705 C C . ASN A 1 92 ? -13.366 10.820 11.002 1.00 78.31 92 ASN A C 1
ATOM 707 O O . ASN A 1 92 ? -13.986 11.734 10.461 1.00 78.31 92 ASN A O 1
ATOM 711 N N . ALA A 1 93 ? -12.137 10.473 10.614 1.00 86.44 93 ALA A N 1
ATOM 712 C CA . ALA A 1 93 ? -11.505 11.055 9.440 1.00 86.44 93 ALA A CA 1
ATOM 713 C C . ALA A 1 93 ? -11.802 10.249 8.171 1.00 86.44 93 ALA A C 1
ATOM 715 O O . ALA A 1 93 ? -11.723 9.016 8.144 1.00 86.44 93 ALA A O 1
ATOM 716 N N . SER A 1 94 ? -12.076 10.990 7.102 1.00 92.00 94 SER A N 1
ATOM 717 C CA . SER A 1 94 ? -12.099 10.487 5.734 1.00 92.00 94 SER A CA 1
ATOM 718 C C . SER A 1 94 ? -10.674 10.257 5.222 1.00 92.00 94 SER A C 1
ATOM 720 O O . SER A 1 94 ? -9.728 10.941 5.628 1.00 92.00 94 SER A O 1
ATOM 722 N N . PHE A 1 95 ? -10.521 9.303 4.313 1.00 94.69 95 PHE A N 1
ATOM 723 C CA . PHE A 1 95 ? -9.281 9.076 3.573 1.00 94.69 95 PHE A CA 1
ATOM 724 C C . PHE A 1 95 ? -9.607 8.563 2.177 1.00 94.69 95 PHE A C 1
ATOM 726 O O . PHE A 1 95 ? -10.678 7.999 1.945 1.00 94.69 95 PHE A O 1
ATOM 733 N N . TYR A 1 96 ? -8.672 8.708 1.250 1.00 95.81 96 TYR A N 1
ATOM 734 C CA . TYR A 1 96 ? -8.784 8.128 -0.081 1.00 95.81 96 TYR A CA 1
ATOM 735 C C . TYR A 1 96 ? -7.666 7.132 -0.338 1.00 95.81 96 TYR A C 1
ATOM 737 O O . TYR A 1 96 ? -6.595 7.189 0.269 1.00 95.81 96 TYR A O 1
ATOM 745 N N . PHE A 1 97 ? -7.929 6.191 -1.236 1.00 96.75 97 PHE A N 1
ATOM 746 C CA . PHE A 1 97 ? -6.988 5.129 -1.539 1.00 96.75 97 PHE A CA 1
ATOM 747 C C . PHE A 1 97 ? -7.050 4.670 -2.995 1.00 96.75 97 PHE A C 1
ATOM 749 O O . PHE A 1 97 ? -8.024 4.902 -3.717 1.00 96.75 97 PHE A O 1
ATOM 756 N N . LYS A 1 98 ? -5.991 3.974 -3.398 1.00 96.19 98 LYS A N 1
ATOM 757 C CA . LYS A 1 98 ? -5.842 3.289 -4.681 1.00 96.19 98 LYS A CA 1
ATOM 758 C C . LYS A 1 98 ? -5.157 1.953 -4.451 1.00 96.19 98 LYS A C 1
ATOM 760 O O . LYS A 1 98 ? -4.271 1.854 -3.608 1.00 96.19 98 LYS A O 1
ATOM 765 N N . VAL A 1 99 ? -5.539 0.956 -5.237 1.00 97.50 99 VAL A N 1
ATOM 766 C CA . VAL A 1 99 ? -4.821 -0.316 -5.334 1.00 97.50 99 VAL A CA 1
ATOM 767 C C . VAL A 1 99 ? -4.052 -0.347 -6.651 1.00 97.50 99 VAL A C 1
ATOM 769 O O . VAL A 1 99 ? -4.586 0.072 -7.679 1.00 97.50 99 VAL A O 1
ATOM 772 N N . ALA A 1 100 ? -2.813 -0.821 -6.630 1.00 97.31 100 ALA A N 1
ATOM 773 C CA . ALA A 1 100 ? -2.003 -1.018 -7.822 1.00 97.31 100 ALA A CA 1
ATOM 774 C C . ALA A 1 100 ? -1.248 -2.347 -7.756 1.00 97.31 100 ALA A C 1
ATOM 776 O O . ALA A 1 100 ? -0.774 -2.726 -6.691 1.00 97.31 100 ALA A O 1
ATOM 777 N N . ASP A 1 101 ? -1.136 -3.042 -8.880 1.00 96.69 101 ASP A N 1
ATOM 778 C CA . ASP A 1 101 ? -0.476 -4.343 -8.974 1.00 96.69 101 ASP A CA 1
ATOM 779 C C . ASP A 1 101 ? 0.376 -4.415 -10.246 1.00 96.69 101 ASP A C 1
ATOM 781 O O . ASP A 1 101 ? -0.104 -4.080 -11.329 1.00 96.69 101 ASP A O 1
ATOM 785 N N . GLY A 1 102 ? 1.645 -4.804 -10.120 1.00 96.31 102 GLY A N 1
ATOM 786 C CA . GLY A 1 102 ? 2.541 -5.032 -11.260 1.00 96.31 102 GLY A CA 1
ATOM 787 C C . GLY A 1 102 ? 2.882 -3.788 -12.096 1.00 96.31 102 GLY A C 1
ATOM 788 O O . GLY A 1 102 ? 3.137 -3.905 -13.295 1.00 96.31 102 GLY A O 1
ATOM 789 N N . VAL A 1 103 ? 2.861 -2.590 -11.500 1.00 97.00 103 VAL A N 1
ATOM 790 C CA . VAL A 1 103 ? 3.276 -1.339 -12.167 1.00 97.00 103 VAL A CA 1
ATOM 791 C C . VAL A 1 103 ? 4.800 -1.331 -12.349 1.00 97.00 103 VAL A C 1
ATOM 793 O O . VAL A 1 103 ? 5.529 -1.528 -11.381 1.00 97.00 103 VAL A O 1
ATOM 796 N N . LEU A 1 104 ? 5.289 -1.092 -13.573 1.00 95.06 104 LEU A N 1
ATOM 797 C CA . LEU A 1 104 ? 6.709 -1.286 -13.921 1.00 95.06 104 LEU A CA 1
ATOM 798 C C . LEU A 1 104 ? 7.655 -0.201 -13.382 1.00 95.06 104 LEU A C 1
ATOM 800 O O . LEU A 1 104 ? 8.778 -0.517 -13.003 1.00 95.06 104 LEU A O 1
ATOM 804 N N . GLN A 1 105 ? 7.220 1.062 -13.378 1.00 96.12 105 GLN A N 1
ATOM 805 C CA . GLN A 1 105 ? 7.966 2.208 -12.830 1.00 96.12 105 GLN A CA 1
ATOM 806 C C . GLN A 1 105 ? 7.059 2.928 -11.821 1.00 96.12 105 GLN A C 1
ATOM 808 O O . GLN A 1 105 ? 6.424 3.929 -12.167 1.00 96.12 105 GLN A O 1
ATOM 813 N N . PRO A 1 106 ? 6.864 2.360 -10.619 1.00 94.62 106 PRO A N 1
ATOM 814 C CA . PRO A 1 106 ? 5.853 2.820 -9.670 1.00 94.62 106 PRO A CA 1
ATOM 815 C C . PRO A 1 106 ? 6.126 4.211 -9.073 1.00 94.62 106 PRO A C 1
ATOM 817 O O . PRO A 1 106 ? 5.203 4.792 -8.507 1.00 94.62 106 PRO A O 1
ATOM 820 N N . GLU A 1 107 ? 7.339 4.741 -9.212 1.00 95.81 107 GLU A N 1
ATOM 821 C CA . GLU A 1 107 ? 7.736 6.111 -8.873 1.00 95.81 107 GLU A CA 1
ATOM 822 C C . GLU A 1 107 ? 7.251 7.161 -9.887 1.00 95.81 107 GLU A C 1
ATOM 824 O O . GLU A 1 107 ? 7.138 8.341 -9.549 1.00 95.81 107 GLU A O 1
ATOM 829 N N . GLU A 1 108 ? 6.903 6.730 -11.103 1.00 95.81 108 GLU A N 1
ATOM 830 C CA . GLU A 1 108 ? 6.391 7.575 -12.179 1.00 95.81 108 GLU A CA 1
ATOM 831 C C . GLU A 1 108 ? 4.862 7.488 -12.236 1.00 95.81 108 GLU A C 1
ATOM 833 O O . GLU A 1 108 ? 4.280 6.437 -12.524 1.00 95.81 108 GLU A O 1
ATOM 838 N N . ILE A 1 109 ? 4.170 8.609 -12.015 1.00 93.62 109 ILE A N 1
ATOM 839 C CA . ILE A 1 109 ? 2.697 8.625 -11.973 1.00 93.62 109 ILE A CA 1
ATOM 840 C C . ILE A 1 109 ? 2.048 8.176 -13.289 1.00 93.62 109 ILE A C 1
ATOM 842 O O . ILE A 1 109 ? 0.941 7.631 -13.293 1.00 93.62 109 ILE A O 1
ATOM 846 N N . MET A 1 110 ? 2.741 8.370 -14.413 1.00 95.25 110 MET A N 1
ATOM 847 C CA . MET A 1 110 ? 2.257 7.964 -15.733 1.00 95.25 110 MET A CA 1
ATOM 848 C C . MET A 1 110 ? 2.186 6.439 -15.886 1.00 95.25 110 MET A C 1
ATOM 850 O O . MET A 1 110 ? 1.285 5.938 -16.559 1.00 95.25 110 MET A O 1
ATOM 854 N N . SER A 1 111 ? 3.012 5.680 -15.162 1.00 96.31 111 SER A N 1
ATOM 855 C CA . SER A 1 111 ? 3.013 4.212 -15.204 1.00 96.31 111 SER A CA 1
ATOM 856 C C . SER A 1 111 ? 1.693 3.585 -14.760 1.00 96.31 111 SER A C 1
ATOM 858 O O . SER A 1 111 ? 1.372 2.480 -15.192 1.00 96.31 111 SER A O 1
ATOM 860 N N . TYR A 1 112 ? 0.899 4.302 -13.956 1.00 96.44 112 TYR A N 1
ATOM 861 C CA . TYR A 1 112 ? -0.423 3.878 -13.469 1.00 96.44 112 TYR A CA 1
ATOM 862 C C . TYR A 1 112 ? -1.534 4.016 -14.526 1.00 96.44 112 TYR A C 1
ATOM 864 O O . TYR A 1 112 ? -2.689 3.666 -14.259 1.00 96.44 112 TYR A O 1
ATOM 872 N N . TYR A 1 113 ? -1.203 4.546 -15.707 1.00 95.75 113 TYR A N 1
ATOM 873 C CA . TYR A 1 113 ? -2.046 4.530 -16.905 1.00 95.75 113 TYR A CA 1
ATOM 874 C C . TYR A 1 113 ? -1.602 3.475 -17.923 1.00 95.75 113 TYR A C 1
ATOM 876 O O . TYR A 1 113 ? -2.405 3.067 -18.758 1.00 95.75 113 TYR A O 1
ATOM 884 N N . GLU A 1 114 ? -0.334 3.064 -17.879 1.00 95.06 114 GLU A N 1
ATOM 885 C CA . GLU A 1 114 ? 0.324 2.356 -18.983 1.00 95.06 114 GLU A CA 1
ATOM 886 C C . GLU A 1 114 ? 0.666 0.900 -18.661 1.00 95.06 114 GLU A C 1
ATOM 888 O O . GLU A 1 114 ? 0.727 0.070 -19.566 1.00 95.06 114 GLU A O 1
ATOM 893 N N . SER A 1 115 ? 0.899 0.578 -17.387 1.00 95.50 115 SER A N 1
ATOM 894 C CA . SER A 1 115 ? 1.411 -0.726 -16.971 1.00 95.50 115 SER A CA 1
ATOM 895 C C . SER A 1 115 ? 0.711 -1.260 -15.730 1.00 95.50 115 SER A C 1
ATOM 897 O O . SER A 1 115 ? 0.202 -0.499 -14.904 1.00 95.50 115 SER A O 1
ATOM 899 N N . GLY A 1 116 ? 0.725 -2.586 -15.596 1.00 94.25 116 GLY A N 1
ATOM 900 C CA . GLY A 1 116 ? 0.085 -3.274 -14.485 1.00 94.25 116 GLY A CA 1
ATOM 901 C C . GLY A 1 116 ? -1.418 -3.008 -14.420 1.00 94.25 116 GLY A C 1
ATOM 902 O O . GLY A 1 116 ? -2.075 -2.704 -15.417 1.00 94.25 116 GLY A O 1
ATOM 903 N N . MET A 1 117 ? -1.955 -3.123 -13.214 1.00 94.81 117 MET A N 1
ATOM 904 C CA . MET A 1 117 ? -3.338 -2.811 -12.892 1.00 94.81 117 MET A CA 1
ATOM 905 C C . MET A 1 117 ? -3.373 -1.658 -11.898 1.00 94.81 117 MET A C 1
ATOM 907 O O . MET A 1 117 ? -2.673 -1.676 -10.890 1.00 94.81 117 MET A O 1
ATOM 911 N N . SER A 1 118 ? -4.229 -0.668 -12.145 1.00 95.75 118 SER A N 1
ATOM 912 C CA . SER A 1 118 ? -4.505 0.408 -11.194 1.00 95.75 118 SER A CA 1
ATOM 913 C C . SER A 1 118 ? -6.007 0.546 -10.992 1.00 95.75 118 SER A C 1
ATOM 915 O O . SER A 1 118 ? -6.768 0.676 -11.952 1.00 95.75 118 SER A O 1
ATOM 917 N N . MET A 1 119 ? -6.437 0.501 -9.733 1.00 95.00 119 MET A N 1
ATOM 918 C CA . MET A 1 119 ? -7.838 0.555 -9.351 1.00 95.00 119 MET A CA 1
ATOM 919 C C . MET A 1 119 ? -8.066 1.644 -8.288 1.00 95.00 119 MET A C 1
ATOM 921 O O . MET A 1 119 ? -7.677 1.462 -7.129 1.00 95.00 119 MET A O 1
ATOM 925 N N . PRO A 1 120 ? -8.711 2.771 -8.644 1.00 95.00 120 PRO A N 1
ATOM 926 C CA . PRO A 1 120 ? -9.160 3.157 -9.996 1.00 95.00 120 PRO A CA 1
ATOM 927 C C . PRO A 1 120 ? -7.966 3.522 -10.900 1.00 95.00 120 PRO A C 1
ATOM 929 O O . PRO A 1 120 ? -6.851 3.590 -10.406 1.00 95.00 120 PRO A O 1
ATOM 932 N N . ILE A 1 121 ? -8.154 3.760 -12.201 1.00 93.12 121 ILE A N 1
ATOM 933 C CA . ILE A 1 121 ? -7.038 4.038 -13.132 1.00 93.12 121 ILE A CA 1
ATOM 934 C C . ILE A 1 121 ? -6.343 5.387 -12.855 1.00 93.12 121 ILE A C 1
ATOM 936 O O . ILE A 1 121 ? -6.980 6.349 -12.416 1.00 93.12 121 ILE A O 1
ATOM 940 N N . GLY A 1 122 ? -5.039 5.486 -13.133 1.00 91.00 122 GLY A N 1
ATOM 941 C CA . GLY A 1 122 ? -4.352 6.775 -13.250 1.00 91.00 122 GLY A CA 1
ATOM 942 C C . GLY A 1 122 ? -4.305 7.600 -11.963 1.00 91.00 122 GLY A C 1
ATOM 943 O O . GLY A 1 122 ? -3.959 7.086 -10.907 1.00 91.00 122 GLY A O 1
ATOM 944 N N . ARG A 1 123 ? -4.689 8.881 -12.016 1.00 91.12 123 ARG A N 1
ATOM 945 C CA . ARG A 1 123 ? -4.709 9.793 -10.847 1.00 91.12 123 ARG A CA 1
ATOM 946 C C . ARG A 1 123 ? -6.048 9.832 -10.102 1.00 91.12 123 ARG A C 1
ATOM 948 O O . ARG A 1 123 ? -6.290 10.741 -9.315 1.00 91.12 123 ARG A O 1
ATOM 955 N N . LEU A 1 124 ? -6.929 8.868 -10.357 1.00 93.94 124 LEU A N 1
ATOM 956 C CA . LEU A 1 124 ? -8.174 8.717 -9.608 1.00 93.94 124 LEU A CA 1
ATOM 957 C C . LEU A 1 124 ? -7.929 7.972 -8.288 1.00 93.94 124 LEU A C 1
ATOM 959 O O . LEU A 1 124 ? -6.987 7.180 -8.181 1.00 93.94 124 LEU A O 1
ATOM 963 N N . SER A 1 125 ? -8.842 8.164 -7.334 1.00 96.06 125 SER A N 1
ATOM 964 C CA . SER A 1 125 ? -8.839 7.495 -6.027 1.00 96.06 125 SER A CA 1
ATOM 965 C C . SER A 1 125 ? -10.262 7.149 -5.596 1.00 96.06 125 SER A C 1
ATOM 967 O O . SER A 1 125 ? -11.208 7.860 -5.937 1.00 96.06 125 SER A O 1
ATOM 969 N N . TYR A 1 126 ? -10.421 6.082 -4.815 1.00 95.69 126 TYR A N 1
ATOM 970 C CA . TYR A 1 126 ? -11.650 5.846 -4.059 1.00 95.69 126 TYR A CA 1
ATOM 971 C C . TYR A 1 126 ? -11.637 6.690 -2.794 1.00 95.69 126 TYR A C 1
ATOM 973 O O . TYR A 1 126 ? -10.611 6.752 -2.122 1.00 95.69 126 TYR A O 1
ATOM 981 N N . LEU A 1 127 ? -12.771 7.288 -2.443 1.00 95.31 127 LEU A N 1
ATOM 982 C CA . LEU A 1 127 ? -12.931 8.035 -1.201 1.00 95.31 127 LEU A CA 1
ATOM 983 C C . LEU A 1 127 ? -13.710 7.196 -0.181 1.00 95.31 127 LEU A C 1
ATOM 985 O O . LEU A 1 127 ? -14.809 6.720 -0.465 1.00 95.31 127 LEU A O 1
ATOM 989 N N . TYR A 1 128 ? -13.148 7.042 1.013 1.00 92.12 128 TYR A N 1
ATOM 990 C CA . TYR A 1 128 ? -13.830 6.511 2.185 1.00 92.12 128 TYR A CA 1
ATOM 991 C C . TYR A 1 128 ? -14.191 7.672 3.115 1.00 92.12 128 TYR A C 1
ATOM 993 O O . TYR A 1 128 ? -13.309 8.352 3.641 1.00 92.12 128 TYR A O 1
ATOM 1001 N N . GLN A 1 129 ? -15.491 7.886 3.320 1.00 88.38 129 GLN A N 1
ATOM 1002 C CA . GLN A 1 129 ? -16.017 8.895 4.238 1.00 88.38 129 GLN A CA 1
ATOM 1003 C C . GLN A 1 129 ? -16.646 8.233 5.457 1.00 88.38 129 GLN A C 1
ATOM 1005 O O . GLN A 1 129 ? -17.426 7.286 5.344 1.00 88.38 129 GLN A O 1
ATOM 1010 N N . THR A 1 130 ? -16.338 8.771 6.632 1.00 80.38 130 THR A N 1
ATOM 1011 C CA . THR A 1 130 ? -17.080 8.477 7.857 1.00 80.38 130 THR A CA 1
ATOM 1012 C C . THR A 1 130 ? -18.058 9.606 8.115 1.00 80.38 130 THR A C 1
ATOM 1014 O O . THR A 1 130 ? -17.644 10.751 8.271 1.00 80.38 130 THR A O 1
ATOM 1017 N N . TYR A 1 131 ? -19.346 9.293 8.201 1.00 72.38 131 TYR A N 1
ATOM 1018 C CA . TYR A 1 131 ? -20.342 10.260 8.644 1.00 72.38 131 TYR A CA 1
ATOM 1019 C C . TYR A 1 131 ? -20.485 10.170 10.162 1.00 72.38 131 TYR A C 1
ATOM 1021 O O . TYR A 1 131 ? -20.764 9.099 10.702 1.00 72.38 131 TYR A O 1
ATOM 1029 N N . THR A 1 132 ? -20.302 11.290 10.854 1.00 63.19 132 THR A N 1
ATOM 1030 C CA . THR A 1 132 ? -20.830 11.450 12.209 1.00 63.19 132 THR A CA 1
ATOM 1031 C C . THR A 1 132 ? -22.311 11.792 12.094 1.00 63.19 132 THR A C 1
ATOM 1033 O O . THR A 1 132 ? -22.647 12.824 11.512 1.00 63.19 132 THR A O 1
ATOM 1036 N N . GLY A 1 133 ? -23.173 10.892 12.572 1.00 53.03 133 GLY A N 1
ATOM 1037 C CA . GLY A 1 133 ? -24.603 11.166 12.751 1.00 53.03 133 GLY A CA 1
ATOM 1038 C C . GLY A 1 133 ? -24.876 12.147 13.881 1.00 53.03 133 GLY A C 1
ATOM 1039 O O . GLY A 1 133 ? -23.968 12.348 14.721 1.00 53.03 133 GLY A O 1
#

Nearest PDB structures (foldseek):
  5tru-assembly2_c  TM=3.739E-01  e=3.800E+00  Homo sapiens
  6w4q-assembly2_D  TM=2.027E-01  e=4.245E+00  Kuttervirus CBA120